Protein AF-A0A957KIK6-F1 (afdb_monomer_lite)

Sequence (56 aa):
MTFFQEIEWQTQQGGVIDGVLPKSAAARAGVQPGDILLAINGEPVEDVIDVLYYGA

Structure (mmCIF, N/CA/C/O backbone):
data_AF-A0A957KIK6-F1
#
_entry.id   AF-A0A957KIK6-F1
#
loop_
_atom_site.group_PDB
_atom_site.id
_atom_site.type_symbol
_atom_site.label_atom_id
_atom_site.label_alt_id
_atom_site.label_comp_id
_atom_site.label_asym_id
_atom_site.label_entity_id
_atom_site.label_seq_id
_atom_site.pdbx_PDB_ins_code
_atom_site.Cartn_x
_atom_site.Cartn_y
_atom_site.Cartn_z
_atom_site.occupancy
_atom_site.B_iso_or_equiv
_atom_site.auth_seq_id
_atom_site.auth_comp_id
_atom_site.auth_asym_id
_atom_site.auth_atom_id
_atom_site.pdbx_PDB_model_num
ATOM 1 N N . MET A 1 1 ? 34.902 -15.815 21.134 1.00 42.16 1 MET A N 1
ATOM 2 C CA . MET A 1 1 ? 34.561 -15.463 19.743 1.00 42.16 1 MET A CA 1
ATOM 3 C C . MET A 1 1 ? 33.140 -14.939 19.722 1.00 42.16 1 MET A C 1
ATOM 5 O O . MET A 1 1 ? 32.228 -15.706 19.997 1.00 42.16 1 MET A O 1
ATOM 9 N N . THR A 1 2 ? 32.960 -13.643 19.486 1.00 48.47 2 THR A N 1
ATOM 10 C CA . THR A 1 2 ? 31.635 -13.025 19.376 1.00 48.47 2 THR A CA 1
ATOM 11 C C . THR A 1 2 ? 31.060 -13.366 18.007 1.00 48.47 2 THR A C 1
ATOM 13 O O . THR A 1 2 ? 31.640 -12.990 16.992 1.00 48.47 2 THR A O 1
ATOM 16 N N . PHE A 1 3 ? 29.961 -14.119 17.986 1.00 59.53 3 PHE A N 1
ATOM 17 C CA . PHE A 1 3 ? 29.139 -14.311 16.796 1.00 59.53 3 PHE A CA 1
ATOM 18 C C . PHE A 1 3 ? 28.438 -12.983 16.504 1.00 59.53 3 PHE A C 1
ATOM 20 O O . PHE A 1 3 ? 27.452 -12.638 17.151 1.00 59.53 3 PHE A O 1
ATOM 27 N N . PHE A 1 4 ? 28.977 -12.211 15.566 1.00 64.31 4 PHE A N 1
ATOM 28 C CA . PHE A 1 4 ? 28.197 -11.182 14.898 1.00 64.31 4 PHE A CA 1
ATOM 29 C C . PHE A 1 4 ? 27.282 -11.919 13.924 1.00 64.31 4 PHE A C 1
ATOM 31 O O . PHE A 1 4 ? 27.748 -12.468 12.930 1.00 64.31 4 PHE A O 1
ATOM 38 N N . GLN A 1 5 ? 26.000 -12.022 14.268 1.00 64.00 5 GLN A N 1
ATOM 39 C CA . GLN A 1 5 ? 24.990 -12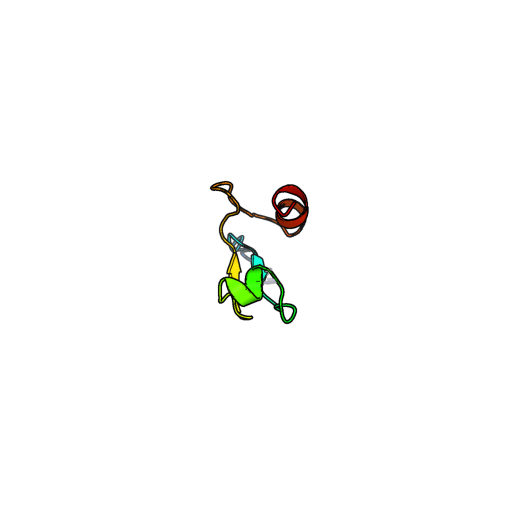.468 13.322 1.00 64.00 5 GLN A CA 1
ATOM 40 C C . GLN A 1 5 ? 24.842 -11.349 12.294 1.00 64.00 5 GLN A C 1
ATOM 42 O O . GLN A 1 5 ? 24.322 -10.276 12.597 1.00 64.00 5 GLN A O 1
ATOM 47 N N . GLU A 1 6 ? 25.399 -11.584 11.112 1.00 60.88 6 GLU A N 1
ATOM 48 C CA . GLU A 1 6 ? 25.197 -10.759 9.932 1.00 60.88 6 GLU A CA 1
ATOM 49 C C . GLU A 1 6 ? 23.690 -10.781 9.663 1.00 60.88 6 GLU A C 1
ATOM 51 O O . GLU A 1 6 ? 23.116 -11.822 9.339 1.00 60.88 6 GLU A O 1
ATOM 56 N N . ILE A 1 7 ? 23.007 -9.671 9.948 1.00 64.44 7 ILE A N 1
ATOM 57 C CA . ILE A 1 7 ? 21.615 -9.530 9.540 1.00 64.44 7 ILE A CA 1
ATOM 58 C C . ILE A 1 7 ? 21.671 -9.424 8.023 1.00 64.44 7 ILE A C 1
ATOM 60 O O . ILE A 1 7 ? 22.017 -8.373 7.484 1.00 64.44 7 ILE A O 1
ATOM 64 N N . GLU A 1 8 ? 21.380 -10.532 7.341 1.00 55.84 8 GLU A N 1
ATOM 65 C CA . GLU A 1 8 ? 20.961 -10.494 5.948 1.00 55.84 8 GLU A CA 1
ATOM 66 C C . GLU A 1 8 ? 19.676 -9.668 5.916 1.00 55.84 8 GLU A C 1
ATOM 68 O O . GLU A 1 8 ? 18.573 -10.175 6.125 1.00 55.84 8 GLU A O 1
ATOM 73 N N . TRP A 1 9 ? 19.820 -8.362 5.700 1.00 50.50 9 TRP A N 1
ATOM 74 C CA . TRP A 1 9 ? 18.727 -7.538 5.222 1.00 50.50 9 TRP A CA 1
ATOM 75 C C . TRP A 1 9 ? 18.408 -8.053 3.822 1.00 50.50 9 TRP A C 1
ATOM 77 O O . TRP A 1 9 ? 18.912 -7.529 2.830 1.00 50.50 9 TRP A O 1
ATOM 87 N N . GLN A 1 10 ? 17.623 -9.129 3.731 1.00 52.25 10 GLN A N 1
ATOM 88 C CA . GLN A 1 10 ? 16.898 -9.399 2.506 1.00 52.25 10 GLN A CA 1
ATOM 89 C C . GLN A 1 10 ? 16.072 -8.144 2.280 1.00 52.25 10 GLN A C 1
ATOM 91 O O . GLN A 1 10 ? 15.155 -7.856 3.050 1.00 52.25 10 GLN A O 1
ATOM 96 N N . THR A 1 11 ? 16.470 -7.350 1.293 1.00 56.41 11 THR A N 1
ATOM 97 C CA . THR A 1 11 ? 15.664 -6.261 0.772 1.00 56.41 11 THR A CA 1
ATOM 98 C C . THR A 1 11 ? 14.379 -6.913 0.287 1.00 56.41 11 THR A C 1
ATOM 100 O O . THR A 1 11 ? 14.315 -7.443 -0.821 1.00 56.41 11 THR A O 1
ATOM 103 N N . GLN A 1 12 ? 13.378 -7.008 1.168 1.00 54.50 12 GLN A N 1
ATOM 104 C CA . GLN A 1 12 ? 12.046 -7.416 0.763 1.00 54.50 12 GLN A CA 1
ATOM 105 C C . GLN A 1 12 ? 11.632 -6.391 -0.281 1.00 54.50 12 GLN A C 1
ATOM 107 O O . GLN A 1 12 ? 11.421 -5.227 0.038 1.00 54.50 12 GLN A O 1
ATOM 112 N N . GLN A 1 13 ? 11.635 -6.818 -1.540 1.00 63.06 13 GLN A N 1
ATOM 113 C CA . GLN A 1 13 ? 11.191 -5.987 -2.641 1.00 63.06 13 GLN A CA 1
ATOM 114 C C . GLN A 1 13 ? 9.706 -5.711 -2.416 1.00 63.06 13 GLN A C 1
ATOM 116 O O . GLN A 1 13 ? 8.906 -6.647 -2.329 1.00 63.06 13 GLN A O 1
ATOM 121 N N . GLY A 1 14 ? 9.359 -4.434 -2.299 1.00 65.06 14 GLY A N 1
ATOM 122 C CA . GLY A 1 14 ? 7.990 -3.982 -2.116 1.00 65.06 14 GLY A CA 1
ATOM 123 C C . GLY A 1 14 ? 7.605 -3.626 -0.680 1.00 65.06 14 GLY A C 1
ATOM 124 O O . GLY A 1 14 ? 8.102 -4.167 0.308 1.00 65.06 14 GLY A O 1
ATOM 125 N N . GLY A 1 15 ? 6.656 -2.699 -0.577 1.00 82.12 15 GLY A N 1
ATOM 126 C CA . GLY A 1 15 ? 6.102 -2.235 0.692 1.00 82.12 15 GLY A CA 1
ATOM 127 C C . GLY A 1 15 ? 4.913 -3.084 1.139 1.00 82.12 15 GLY A C 1
ATOM 128 O O . GLY A 1 15 ? 3.989 -3.321 0.361 1.00 82.12 15 GLY A O 1
ATOM 129 N N . VAL A 1 16 ? 4.898 -3.508 2.405 1.00 85.69 16 VAL A N 1
ATOM 130 C CA . VAL A 1 16 ? 3.716 -4.145 3.007 1.00 85.69 16 VAL A CA 1
ATOM 131 C C . VAL A 1 16 ? 2.661 -3.080 3.298 1.00 85.69 16 VAL A C 1
ATOM 133 O O . VAL A 1 16 ? 2.946 -2.053 3.917 1.00 85.69 16 VAL A O 1
ATOM 136 N N . ILE A 1 17 ? 1.429 -3.332 2.870 1.00 88.44 17 ILE A N 1
ATOM 137 C CA . ILE A 1 17 ? 0.300 -2.440 3.115 1.00 88.44 17 ILE A CA 1
ATOM 138 C C . ILE A 1 17 ? -0.196 -2.653 4.545 1.00 88.44 17 ILE A C 1
ATOM 140 O O . ILE A 1 17 ? -0.781 -3.684 4.862 1.00 88.44 17 ILE A O 1
ATOM 144 N N . ASP A 1 18 ? 0.020 -1.664 5.411 1.00 90.12 18 ASP A N 1
ATOM 145 C CA . ASP A 1 18 ? -0.412 -1.712 6.818 1.00 90.12 18 ASP A CA 1
ATOM 146 C C . A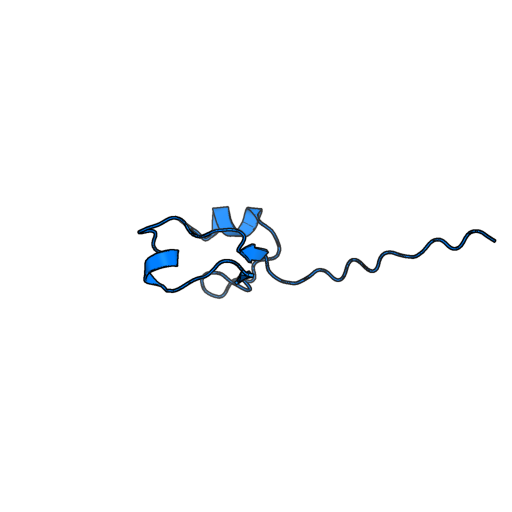SP A 1 18 ? -1.911 -1.398 6.984 1.00 90.12 18 ASP A C 1
ATOM 148 O O . ASP A 1 18 ? -2.593 -1.909 7.871 1.00 90.12 18 ASP A O 1
ATOM 152 N N . GLY A 1 19 ? -2.471 -0.579 6.089 1.00 90.62 19 GLY A N 1
ATOM 153 C CA . GLY A 1 19 ? -3.853 -0.132 6.198 1.00 90.62 19 GLY A CA 1
ATOM 154 C C . GLY A 1 19 ? -4.409 0.442 4.904 1.00 90.62 19 GLY A C 1
ATOM 155 O O . GLY A 1 19 ? -3.691 1.016 4.088 1.00 90.62 19 GLY A O 1
ATOM 156 N N . VAL A 1 20 ? -5.727 0.323 4.739 1.00 92.50 20 VAL A N 1
ATOM 157 C CA . VAL A 1 20 ? -6.457 0.877 3.596 1.00 92.50 20 VAL A CA 1
ATOM 158 C C . VAL A 1 20 ? -7.572 1.779 4.102 1.00 92.50 20 VAL A C 1
ATOM 160 O O . VAL A 1 20 ? -8.461 1.352 4.840 1.00 92.50 20 VAL A O 1
ATOM 163 N N . LEU A 1 21 ? -7.541 3.047 3.690 1.00 92.31 21 LEU A N 1
ATOM 164 C CA . LEU A 1 21 ? -8.563 4.013 4.081 1.00 92.31 21 LEU A CA 1
ATOM 165 C C . LEU A 1 21 ? -9.926 3.643 3.465 1.00 92.31 21 LEU A C 1
ATOM 167 O O . LEU A 1 21 ? -9.995 3.369 2.258 1.00 92.31 21 LEU A O 1
ATOM 171 N N . PRO A 1 22 ? -11.031 3.695 4.235 1.00 91.50 22 PRO A N 1
ATOM 172 C CA . PRO A 1 22 ? -12.369 3.453 3.704 1.00 91.50 22 PRO A CA 1
ATOM 173 C C . PRO A 1 22 ? -12.701 4.391 2.537 1.00 91.50 22 PRO A C 1
ATOM 175 O O . PRO A 1 22 ? -12.389 5.580 2.577 1.00 91.50 22 PRO A O 1
ATOM 178 N N . LYS A 1 23 ? -13.375 3.868 1.503 1.00 93.25 23 LYS A N 1
ATOM 179 C CA . LYS A 1 23 ? -13.774 4.611 0.286 1.00 93.25 23 LYS A CA 1
ATOM 180 C C . LYS A 1 23 ? -12.607 5.191 -0.542 1.00 93.25 23 LYS A C 1
ATOM 182 O O . LYS A 1 23 ? -12.858 5.976 -1.458 1.00 93.25 23 LYS A O 1
ATOM 187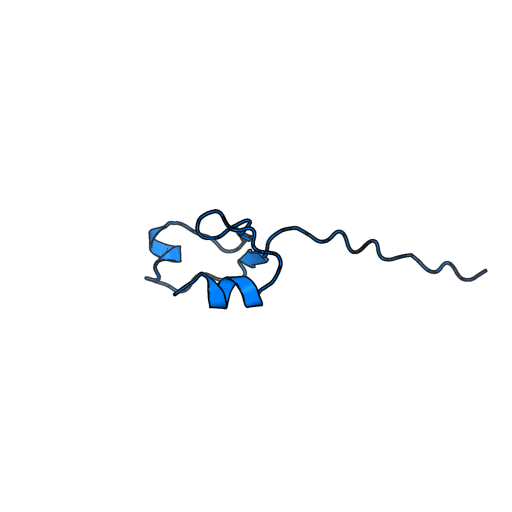 N N . SER A 1 24 ? -11.358 4.806 -0.275 1.00 92.44 24 SER A N 1
ATOM 188 C CA . SER A 1 24 ? -10.197 5.161 -1.105 1.00 92.44 24 SER A CA 1
ATOM 189 C C . SER A 1 24 ? -10.211 4.445 -2.464 1.00 92.44 24 SER A C 1
ATOM 191 O O . SER A 1 24 ? -11.013 3.538 -2.703 1.00 92.44 24 SER A O 1
ATOM 193 N N . ALA A 1 25 ? -9.319 4.849 -3.373 1.00 90.12 25 ALA A N 1
ATOM 194 C CA . ALA A 1 25 ? -9.093 4.119 -4.620 1.00 90.12 25 ALA A CA 1
ATOM 195 C C . ALA A 1 25 ? -8.615 2.683 -4.349 1.00 90.12 25 ALA A C 1
ATOM 197 O O . ALA A 1 25 ? -9.168 1.752 -4.925 1.00 90.12 25 ALA A O 1
ATOM 198 N N . ALA A 1 26 ? -7.694 2.506 -3.396 1.00 90.56 26 ALA A N 1
ATOM 199 C CA . ALA A 1 26 ? -7.218 1.198 -2.948 1.00 90.56 26 ALA A CA 1
ATOM 200 C C . ALA A 1 26 ? -8.362 0.312 -2.416 1.00 90.56 26 ALA A C 1
ATOM 202 O O . ALA A 1 26 ? -8.481 -0.843 -2.813 1.00 90.56 26 ALA A O 1
ATOM 203 N N . ALA A 1 27 ? -9.283 0.874 -1.621 1.00 93.50 27 ALA A N 1
ATOM 204 C CA . ALA A 1 27 ? -10.455 0.138 -1.135 1.00 93.50 27 ALA A CA 1
ATOM 205 C C . ALA A 1 27 ? -11.389 -0.309 -2.273 1.00 93.50 27 ALA A C 1
ATOM 207 O O . ALA A 1 27 ? -11.911 -1.420 -2.245 1.00 93.50 27 ALA A O 1
ATOM 208 N N . ARG A 1 28 ? -11.603 0.541 -3.289 1.00 95.19 28 ARG A N 1
ATOM 209 C CA . ARG A 1 28 ? -12.400 0.177 -4.476 1.00 95.19 28 ARG A CA 1
ATOM 210 C C . ARG A 1 28 ? -11.697 -0.850 -5.364 1.00 95.19 28 ARG A C 1
ATOM 212 O O . ARG A 1 28 ? -12.380 -1.629 -6.017 1.00 95.19 28 ARG A O 1
ATOM 219 N N . ALA A 1 29 ? -10.366 -0.839 -5.379 1.00 92.94 29 ALA A N 1
ATOM 220 C CA . ALA A 1 29 ? -9.538 -1.814 -6.080 1.00 92.94 29 ALA A CA 1
ATOM 221 C C . ALA A 1 29 ? -9.431 -3.159 -5.336 1.00 92.94 29 ALA A C 1
ATOM 223 O O . ALA A 1 29 ? -8.906 -4.115 -5.895 1.00 92.94 29 ALA A O 1
ATOM 224 N N . GLY A 1 30 ? -9.950 -3.249 -4.105 1.00 94.38 30 GLY A N 1
ATOM 225 C CA . GLY A 1 30 ? -9.950 -4.479 -3.312 1.00 94.38 30 GLY A CA 1
ATOM 226 C C . GLY A 1 30 ? -8.634 -4.770 -2.593 1.00 94.38 30 GLY A C 1
ATOM 227 O O . GLY A 1 30 ? -8.456 -5.893 -2.134 1.00 94.38 30 GLY A O 1
ATOM 228 N N . VAL A 1 31 ? -7.749 -3.777 -2.480 1.00 93.75 31 VAL A N 1
ATOM 229 C CA . VAL A 1 31 ? -6.492 -3.870 -1.726 1.00 93.75 31 VAL A CA 1
ATOM 230 C C . VAL A 1 31 ? -6.789 -4.066 -0.242 1.00 93.75 31 VAL A C 1
ATOM 232 O O . VAL A 1 31 ? -7.713 -3.442 0.298 1.00 93.75 31 VAL A O 1
ATOM 235 N N . GLN A 1 32 ? -5.995 -4.903 0.417 1.00 93.50 32 GLN A N 1
ATOM 236 C CA . GLN A 1 32 ? -6.165 -5.264 1.819 1.00 93.50 32 GLN A CA 1
ATOM 237 C C . GLN A 1 32 ? -4.876 -5.053 2.623 1.00 93.50 32 GLN A C 1
ATOM 239 O O . GLN A 1 32 ? -3.774 -5.116 2.078 1.00 93.50 32 GLN A O 1
ATOM 244 N N . PRO A 1 33 ? -4.992 -4.815 3.941 1.00 92.31 33 PRO A N 1
ATOM 245 C CA . PRO A 1 33 ? -3.846 -4.897 4.834 1.00 92.31 33 PRO A CA 1
ATOM 246 C C . PRO A 1 33 ? -3.172 -6.272 4.735 1.00 92.31 33 PRO A C 1
ATOM 248 O O . PRO A 1 33 ? -3.850 -7.299 4.776 1.00 92.31 33 PRO A O 1
ATOM 251 N N . GLY A 1 34 ? -1.847 -6.282 4.628 1.00 89.50 34 GLY A N 1
ATOM 252 C CA . GLY A 1 34 ? -1.038 -7.482 4.410 1.00 89.50 34 GLY A CA 1
ATOM 253 C C . GLY A 1 34 ? -0.695 -7.762 2.945 1.00 89.50 34 GLY A C 1
ATOM 254 O O . GLY A 1 34 ? 0.180 -8.591 2.693 1.00 89.50 34 GLY A O 1
ATOM 255 N N . ASP A 1 35 ? -1.311 -7.059 1.991 1.00 91.12 35 ASP A N 1
ATOM 256 C CA . ASP A 1 35 ? -0.872 -7.094 0.595 1.00 91.12 35 ASP A CA 1
ATOM 257 C C . ASP A 1 35 ? 0.536 -6.493 0.456 1.00 91.12 35 ASP A C 1
ATOM 259 O O . ASP A 1 35 ? 0.932 -5.597 1.208 1.00 91.12 35 ASP A O 1
ATOM 263 N N . ILE A 1 36 ? 1.291 -6.970 -0.536 1.00 88.44 36 ILE A N 1
ATOM 264 C CA . ILE A 1 36 ? 2.634 -6.470 -0.851 1.00 88.44 36 ILE A CA 1
ATOM 265 C C . ILE A 1 36 ? 2.563 -5.655 -2.142 1.00 88.44 36 ILE A C 1
ATOM 267 O O . 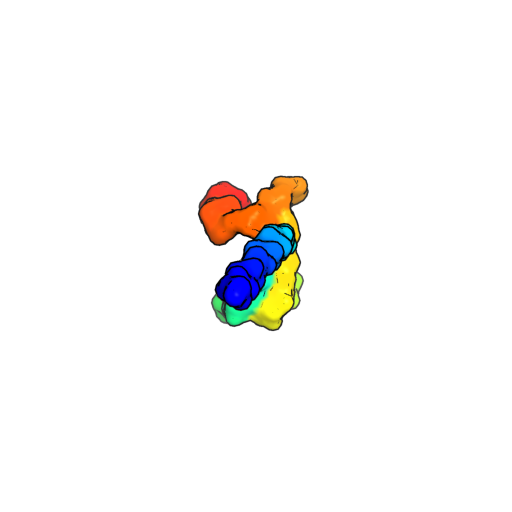ILE A 1 36 ? 2.202 -6.172 -3.202 1.00 88.44 36 ILE A O 1
ATOM 271 N N . LEU A 1 37 ? 2.931 -4.379 -2.055 1.00 86.81 37 LEU A N 1
ATOM 272 C CA . LEU A 1 37 ? 3.035 -3.481 -3.197 1.00 86.81 37 LEU A CA 1
ATOM 273 C C . LEU A 1 37 ? 4.397 -3.657 -3.871 1.00 86.81 37 LEU A C 1
ATOM 275 O O . LEU A 1 37 ? 5.405 -3.193 -3.351 1.00 86.81 37 LEU A O 1
ATOM 279 N N . LEU A 1 38 ? 4.410 -4.302 -5.037 1.00 88.00 38 LEU A N 1
ATOM 280 C CA . LEU A 1 38 ? 5.638 -4.568 -5.796 1.00 88.00 38 LEU A CA 1
ATOM 281 C C . LEU A 1 38 ? 5.995 -3.448 -6.785 1.00 88.00 38 LEU A C 1
ATOM 283 O O . LEU A 1 38 ? 7.169 -3.211 -7.047 1.00 88.00 38 LEU A O 1
ATOM 287 N N . ALA A 1 39 ? 4.989 -2.788 -7.369 1.00 86.56 39 ALA A N 1
ATOM 288 C CA . ALA A 1 39 ? 5.175 -1.778 -8.407 1.00 86.56 39 ALA A CA 1
ATOM 289 C C . ALA A 1 39 ? 3.961 -0.841 -8.527 1.00 86.56 39 ALA A C 1
ATOM 291 O O . ALA A 1 39 ? 2.827 -1.250 -8.258 1.00 86.56 39 ALA A O 1
ATOM 292 N N . ILE A 1 40 ? 4.187 0.383 -9.010 1.00 85.00 40 ILE A N 1
ATOM 293 C CA . ILE A 1 40 ? 3.140 1.339 -9.406 1.00 85.00 40 ILE A CA 1
ATOM 294 C C . ILE A 1 40 ? 3.375 1.723 -10.867 1.00 85.00 40 ILE A C 1
ATOM 296 O O . ILE A 1 40 ? 4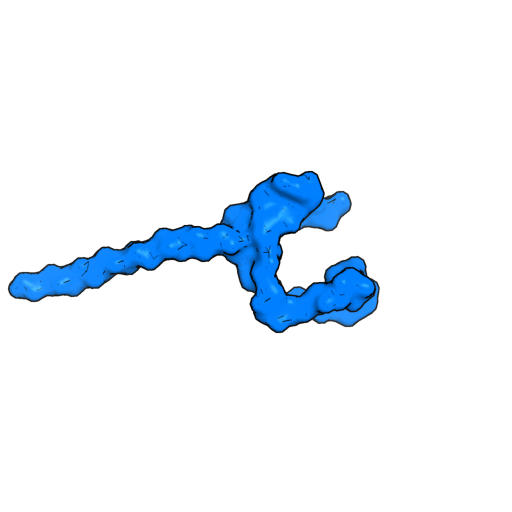.478 2.087 -11.249 1.00 85.00 40 ILE A O 1
ATOM 300 N N . ASN A 1 41 ? 2.339 1.639 -11.708 1.00 84.94 41 ASN A N 1
ATOM 301 C CA . ASN A 1 41 ? 2.424 1.962 -13.143 1.00 84.94 41 ASN A CA 1
ATOM 302 C C . ASN A 1 41 ? 3.520 1.195 -13.917 1.00 84.94 41 ASN A C 1
ATOM 304 O O . ASN A 1 41 ? 3.943 1.631 -14.982 1.00 84.94 41 ASN A O 1
ATOM 308 N N . GLY A 1 42 ? 3.948 0.036 -13.406 1.00 85.25 42 GLY A N 1
ATOM 309 C CA . GLY A 1 42 ? 5.027 -0.769 -13.987 1.00 85.25 42 GLY A CA 1
ATOM 310 C C . GLY A 1 42 ? 6.425 -0.440 -13.459 1.00 85.25 42 GLY A C 1
ATOM 311 O O . GLY A 1 42 ? 7.349 -1.191 -13.757 1.00 85.25 42 GLY A O 1
ATOM 312 N N . GLU A 1 43 ? 6.571 0.609 -12.647 1.00 83.31 43 GLU A N 1
ATOM 313 C CA . GLU A 1 43 ? 7.822 0.955 -11.970 1.00 83.31 43 GLU A CA 1
ATOM 314 C C . GLU A 1 43 ? 7.903 0.230 -10.617 1.00 83.31 43 GLU A C 1
ATOM 316 O O . GLU A 1 43 ? 6.958 0.334 -9.822 1.00 83.31 43 GLU A O 1
ATOM 321 N N . PRO A 1 44 ? 8.984 -0.526 -10.343 1.00 84.44 44 PRO A N 1
ATOM 322 C CA . PRO A 1 44 ? 9.199 -1.167 -9.051 1.00 84.44 44 PRO A CA 1
ATOM 323 C C . PRO A 1 44 ? 9.173 -0.162 -7.896 1.00 84.44 44 PRO A C 1
ATOM 325 O O . PRO A 1 44 ? 9.678 0.951 -8.021 1.00 84.44 44 PRO A O 1
ATOM 328 N N . VAL A 1 45 ? 8.586 -0.574 -6.773 1.00 82.00 45 VAL A N 1
ATOM 329 C CA . VAL A 1 45 ? 8.601 0.188 -5.519 1.00 82.00 45 VAL A CA 1
ATOM 330 C C . VAL A 1 45 ? 9.578 -0.493 -4.572 1.00 82.00 45 VAL A C 1
ATOM 332 O O . VAL A 1 45 ? 9.361 -1.642 -4.178 1.00 82.00 45 VAL A O 1
ATOM 335 N N . GLU A 1 46 ? 10.642 0.211 -4.208 1.00 78.94 46 GLU A N 1
ATOM 336 C CA . GLU A 1 46 ? 11.634 -0.262 -3.237 1.00 78.94 46 GLU A CA 1
ATOM 337 C C . GLU A 1 46 ? 11.346 0.349 -1.860 1.00 78.94 46 GLU A C 1
ATOM 339 O O . GLU A 1 46 ? 11.434 -0.337 -0.837 1.00 78.94 46 GLU A O 1
ATOM 344 N N . ASP A 1 47 ? 10.868 1.599 -1.851 1.00 71.88 47 ASP A N 1
ATOM 345 C CA . ASP A 1 47 ? 10.765 2.413 -0.648 1.00 71.88 47 ASP A CA 1
ATOM 346 C C . ASP A 1 47 ? 9.392 3.094 -0.522 1.00 71.88 47 ASP A C 1
ATOM 348 O O . ASP A 1 47 ? 8.687 3.372 -1.493 1.00 71.88 47 ASP A O 1
ATOM 352 N N . VAL A 1 48 ? 9.038 3.505 0.700 1.00 68.44 48 VAL A N 1
ATOM 353 C CA . VAL A 1 48 ? 7.834 4.326 0.958 1.00 68.44 48 VAL A CA 1
ATOM 354 C C . VAL A 1 48 ? 7.868 5.657 0.185 1.00 68.44 48 VAL A C 1
ATOM 356 O O . VAL A 1 48 ? 6.819 6.218 -0.135 1.00 68.44 48 VAL A O 1
ATOM 359 N N . ILE A 1 49 ? 9.065 6.163 -0.130 1.00 68.44 49 ILE A N 1
ATOM 360 C CA . ILE A 1 49 ? 9.257 7.403 -0.893 1.00 68.44 49 ILE A CA 1
ATOM 361 C C . ILE A 1 49 ? 8.731 7.250 -2.329 1.00 68.44 49 ILE A C 1
ATOM 363 O O . ILE A 1 49 ? 8.079 8.172 -2.825 1.00 68.44 49 ILE A O 1
ATOM 367 N N . ASP A 1 50 ? 8.919 6.088 -2.961 1.00 64.31 50 ASP A N 1
ATOM 368 C CA . ASP A 1 50 ? 8.463 5.832 -4.336 1.00 64.31 50 ASP A CA 1
ATOM 369 C C . ASP A 1 50 ? 6.936 5.905 -4.445 1.00 64.31 50 ASP A C 1
ATOM 371 O O . ASP A 1 50 ? 6.382 6.427 -5.415 1.00 64.31 50 ASP A O 1
ATOM 375 N N . VAL A 1 51 ? 6.236 5.454 -3.400 1.00 70.88 51 VAL A N 1
ATOM 376 C CA . VAL A 1 51 ? 4.768 5.472 -3.336 1.00 70.88 51 VAL A CA 1
ATOM 377 C C . VAL A 1 51 ? 4.218 6.899 -3.403 1.00 70.88 51 VAL A C 1
ATOM 379 O O . VAL A 1 51 ? 3.198 7.137 -4.051 1.00 70.88 51 VAL A O 1
ATOM 382 N N . LEU A 1 52 ? 4.896 7.866 -2.778 1.00 69.38 52 LEU A N 1
ATOM 383 C CA . LEU A 1 52 ? 4.501 9.279 -2.829 1.00 69.38 52 LEU A CA 1
ATOM 384 C C . LEU A 1 52 ? 4.761 9.910 -4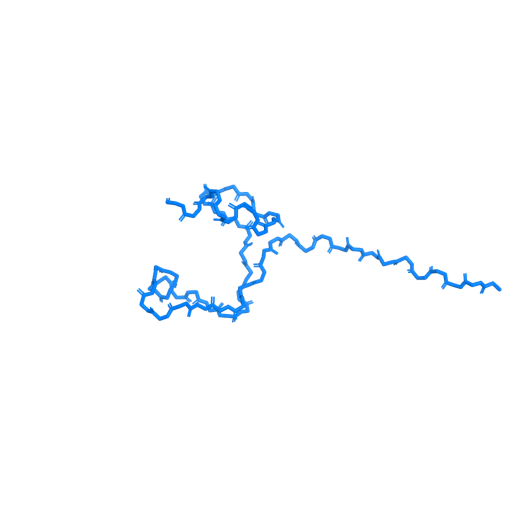.200 1.00 69.38 52 LEU A C 1
ATOM 386 O O . LEU A 1 52 ? 4.080 10.868 -4.564 1.00 69.38 52 LEU A O 1
ATOM 390 N N . TYR A 1 53 ? 5.733 9.389 -4.949 1.00 69.44 53 TYR A N 1
ATOM 391 C CA . TYR A 1 53 ? 6.105 9.915 -6.258 1.00 69.44 53 TYR A CA 1
ATOM 392 C C . TYR A 1 53 ? 5.171 9.414 -7.368 1.00 69.44 53 TYR A C 1
ATOM 394 O O . TYR A 1 53 ? 4.769 10.187 -8.236 1.00 69.44 53 TYR A O 1
ATOM 402 N N . TYR A 1 54 ? 4.781 8.137 -7.314 1.00 69.62 54 TYR A N 1
ATOM 403 C CA . TYR A 1 54 ? 3.945 7.506 -8.341 1.00 69.62 54 TYR A CA 1
ATOM 404 C C . TYR A 1 54 ? 2.442 7.484 -8.024 1.00 69.62 54 TYR A C 1
ATOM 406 O O . TYR A 1 54 ? 1.643 7.142 -8.895 1.00 69.62 54 TYR A O 1
ATOM 414 N N . GLY A 1 55 ? 2.043 7.830 -6.797 1.00 62.47 55 GLY A N 1
ATOM 415 C CA . GLY A 1 55 ? 0.650 7.794 -6.334 1.00 62.47 55 GLY A CA 1
ATOM 416 C C . GLY A 1 55 ? -0.207 9.032 -6.643 1.00 62.47 55 GLY A C 1
ATOM 417 O O . GLY A 1 55 ? -1.292 9.139 -6.068 1.00 62.47 55 GLY A O 1
ATOM 418 N N . ALA A 1 56 ? 0.273 9.965 -7.475 1.00 54.91 56 ALA A N 1
ATOM 419 C CA . ALA A 1 56 ? -0.404 11.227 -7.808 1.00 54.91 56 ALA A CA 1
ATOM 420 C C . ALA A 1 56 ? -1.456 11.095 -8.923 1.00 54.91 56 ALA A C 1
ATOM 422 O O . ALA A 1 56 ? -1.175 10.422 -9.940 1.00 54.91 56 ALA A O 1
#

Secondary structure (DSSP, 8-state):
------------SSEE-----TTSHHHHHT--TT-EE-EETTEE--SHHHHHHH--

Foldseek 3Di:
DDPPPPPPPPLPFFDFAQDDDPPDPCVVVVHDGRDGGQDAPPHGDSDPVVCVVRVD

pLDDT: mean 77.16, std 14.97, range [42.16, 95.19]

Radius of gyration: 15.39 Å; chains: 1; bounding box: 48×27×34 Å